Protein AF-A0A7Y6C4E8-F1 (afdb_monomer_lite)

Sequence (102 aa):
MEHGVVHDSGGGDGDVVDHLHPAPAPAGDWEITRDRPELVGPLYSWAAETAGHAMRVIVGGVFDDFPGARLILGHKGDFLPFHMPRLDRRRRARPCRRAGTR

Foldseek 3Di:
DDDDDDDPPDDDDDQDEDEDEQDQDVPPVPVVCVVPCVCRDPVHDSLVVSLVVVVCCVLVCVCLVVVSYHYHYPDVNSCNVVCVVVVVVCCVVPPRPNPPDD

Secondary structure (DSSP, 8-state):
----------SSS---EEEE----------GGGTT-GGGSSTTTHHHHHHHHHHHHHHHHTHHHH-TT-EEEESTTTTTHHHHHHHHHHHHHHSPPP-----

Structure (mmCIF, N/CA/C/O backbone):
data_AF-A0A7Y6C4E8-F1
#
_entry.id   AF-A0A7Y6C4E8-F1
#
loop_
_atom_site.group_PDB
_atom_site.id
_atom_site.type_symbol
_atom_site.label_atom_id
_atom_site.label_alt_id
_atom_site.label_comp_id
_atom_site.label_asym_id
_atom_site.label_entity_id
_atom_site.label_seq_id
_atom_site.pdbx_PDB_ins_code
_atom_site.Cartn_x
_atom_site.Cartn_y
_atom_site.Cartn_z
_atom_site.occupancy
_atom_site.B_iso_or_equiv
_atom_site.auth_seq_id
_atom_site.auth_comp_id
_atom_site.auth_asym_id
_atom_site.auth_atom_id
_atom_site.pdbx_PDB_model_num
ATOM 1 N N . MET A 1 1 ? 21.871 -15.330 -0.974 1.00 30.44 1 MET A N 1
ATOM 2 C CA . MET A 1 1 ? 22.608 -15.453 0.295 1.00 30.44 1 MET A CA 1
ATOM 3 C C . MET A 1 1 ? 21.566 -15.437 1.395 1.00 30.44 1 MET A C 1
ATOM 5 O O . MET A 1 1 ? 20.963 -14.398 1.600 1.00 30.44 1 MET A O 1
ATOM 9 N N . GLU A 1 2 ? 21.303 -16.635 1.922 1.00 31.05 2 GLU A N 1
ATOM 10 C CA . GLU A 1 2 ? 20.662 -17.003 3.198 1.00 31.05 2 GLU A CA 1
ATOM 11 C C . GLU A 1 2 ? 19.403 -16.242 3.658 1.00 31.05 2 GLU A C 1
ATOM 13 O O . GLU A 1 2 ? 19.427 -15.069 4.021 1.00 31.05 2 GLU A O 1
ATOM 18 N N . HIS A 1 3 ? 18.298 -16.991 3.701 1.00 30.48 3 HIS A N 1
ATOM 19 C CA . HIS A 1 3 ? 17.016 -16.611 4.280 1.00 30.48 3 HIS A CA 1
ATOM 20 C C . HIS A 1 3 ? 17.064 -16.759 5.806 1.00 30.48 3 HIS A C 1
ATOM 22 O O . HIS A 1 3 ? 17.178 -17.870 6.315 1.00 30.48 3 HIS A O 1
ATOM 28 N N . GLY A 1 4 ? 16.922 -15.649 6.529 1.00 23.47 4 GLY A N 1
ATOM 29 C CA . GLY A 1 4 ? 16.705 -15.639 7.974 1.00 23.47 4 GLY A CA 1
ATOM 30 C C . GLY A 1 4 ? 15.375 -14.973 8.297 1.00 23.47 4 GLY A C 1
ATOM 31 O O . GLY A 1 4 ? 15.281 -13.749 8.291 1.00 23.47 4 GLY A O 1
ATOM 32 N N . VAL A 1 5 ? 14.342 -15.773 8.565 1.00 33.28 5 VAL A N 1
ATOM 33 C CA . VAL A 1 5 ? 13.122 -15.296 9.226 1.00 33.28 5 VAL A CA 1
ATOM 34 C C . VAL A 1 5 ? 13.482 -15.064 10.690 1.00 33.28 5 VAL A C 1
ATOM 36 O O . VAL A 1 5 ? 13.741 -16.015 11.425 1.00 33.28 5 VAL A O 1
ATOM 39 N N . VAL A 1 6 ? 13.542 -13.804 11.111 1.00 36.59 6 VAL A N 1
ATOM 40 C CA . VAL A 1 6 ? 13.706 -13.460 12.526 1.00 36.59 6 VAL A CA 1
ATOM 41 C C . VAL A 1 6 ? 12.314 -13.382 13.143 1.00 36.59 6 VAL A C 1
ATOM 43 O O . VAL A 1 6 ? 11.587 -12.415 12.937 1.00 36.59 6 VAL A O 1
ATOM 46 N N . HIS A 1 7 ? 11.935 -14.432 13.871 1.00 36.16 7 HIS A N 1
ATOM 47 C CA . HIS A 1 7 ? 10.799 -14.411 14.787 1.00 36.16 7 HIS A CA 1
ATOM 48 C C . HIS A 1 7 ? 11.275 -13.846 16.130 1.00 36.16 7 HIS A C 1
ATOM 50 O O . HIS A 1 7 ? 11.938 -14.553 16.888 1.00 36.16 7 HIS A O 1
ATOM 56 N N . ASP A 1 8 ? 10.942 -12.595 16.441 1.00 37.59 8 ASP A N 1
ATOM 57 C CA . ASP A 1 8 ? 11.109 -12.075 17.801 1.00 37.59 8 ASP A CA 1
ATOM 58 C C . ASP A 1 8 ? 9.884 -12.469 18.636 1.00 37.59 8 ASP A C 1
ATOM 60 O O . ASP A 1 8 ? 8.808 -11.884 18.533 1.00 37.59 8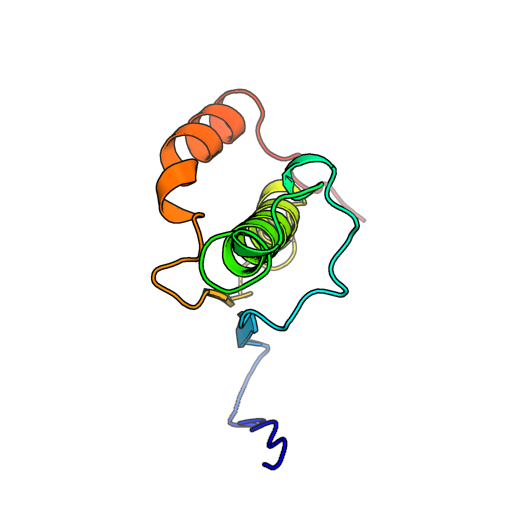 ASP A O 1
ATOM 64 N N . SER A 1 9 ? 10.027 -13.551 19.404 1.00 39.25 9 SER A N 1
ATOM 65 C CA . SER A 1 9 ? 9.002 -14.044 20.330 1.00 39.25 9 SER A CA 1
ATOM 66 C C . SER A 1 9 ? 9.241 -13.433 21.709 1.00 39.25 9 SER A C 1
ATOM 68 O O . SER A 1 9 ? 9.792 -14.082 22.597 1.00 39.25 9 SER A O 1
ATOM 70 N N . GLY A 1 10 ? 8.851 -12.169 21.876 1.00 31.66 10 GLY A N 1
ATOM 71 C CA . GLY A 1 10 ? 9.036 -11.405 23.109 1.00 31.66 10 GLY A CA 1
ATOM 72 C C . GLY A 1 10 ? 7.734 -10.857 23.698 1.00 31.66 10 GLY A C 1
ATOM 73 O O . GLY A 1 10 ? 7.479 -9.668 23.593 1.00 31.66 10 GLY A O 1
ATOM 74 N N . GLY A 1 11 ? 6.958 -11.717 24.373 1.00 33.06 11 GLY A N 1
ATOM 75 C CA . GLY A 1 11 ? 6.106 -11.351 25.520 1.00 33.06 11 GLY A CA 1
ATOM 76 C C . GLY A 1 11 ? 4.741 -10.680 25.276 1.00 33.06 11 GLY A C 1
ATOM 77 O O . GLY A 1 11 ? 4.662 -9.470 25.129 1.00 33.06 11 GLY A O 1
ATOM 78 N N . GLY A 1 12 ? 3.665 -11.459 25.461 1.00 36.81 12 GLY A N 1
ATOM 79 C CA . GLY A 1 12 ? 2.364 -10.977 25.957 1.00 36.81 12 GLY A CA 1
ATOM 80 C C . GLY A 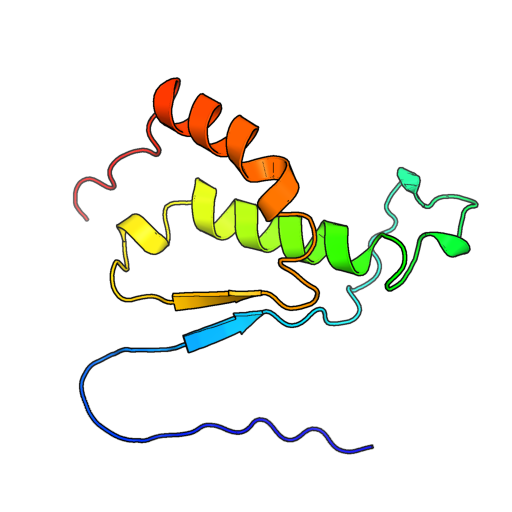1 12 ? 1.337 -10.536 24.907 1.00 36.81 12 GLY A C 1
ATOM 81 O O . GLY A 1 12 ? 1.459 -9.475 24.320 1.00 36.81 12 GLY A O 1
ATOM 82 N N . ASP A 1 13 ? 0.287 -11.347 24.751 1.00 40.88 13 ASP A N 1
ATOM 83 C CA . ASP A 1 13 ? -1.022 -11.008 24.166 1.00 40.88 13 ASP A CA 1
ATOM 84 C C . ASP A 1 13 ? -1.030 -10.384 22.746 1.00 40.88 13 ASP A C 1
ATOM 86 O O . ASP A 1 13 ? -1.289 -9.204 22.538 1.00 40.88 13 ASP A O 1
ATOM 90 N N . GLY A 1 14 ? -0.805 -11.230 21.732 1.00 41.41 14 GLY A N 1
ATOM 91 C CA . GLY A 1 14 ? -1.511 -11.133 20.442 1.00 41.41 14 GLY A CA 1
ATOM 92 C C . GLY A 1 14 ? -1.077 -10.084 19.409 1.00 41.41 14 GLY A C 1
ATOM 93 O O . GLY A 1 14 ? -1.721 -9.985 18.367 1.00 41.41 14 GLY A O 1
ATOM 94 N N . ASP A 1 15 ? 0.005 -9.346 19.626 1.00 41.47 15 ASP A N 1
ATOM 95 C CA . ASP A 1 15 ? 0.453 -8.289 18.709 1.00 41.47 15 ASP A CA 1
ATOM 96 C C . ASP A 1 15 ? 1.366 -8.829 17.582 1.00 41.47 15 ASP A C 1
ATOM 98 O O . ASP A 1 15 ? 2.572 -8.575 17.539 1.00 41.47 15 ASP A O 1
ATOM 102 N N . VAL A 1 16 ? 0.796 -9.586 16.638 1.00 45.56 16 VAL A N 1
ATOM 103 C CA . VAL A 1 16 ? 1.527 -10.027 15.435 1.00 45.56 16 VAL A CA 1
ATOM 104 C C . VAL A 1 16 ? 1.747 -8.823 14.512 1.00 45.56 16 VAL A C 1
ATOM 106 O O . VAL A 1 16 ? 0.801 -8.190 14.039 1.00 45.56 16 VAL A O 1
ATOM 109 N N . VAL A 1 17 ? 3.015 -8.480 14.281 1.00 43.75 17 VAL A N 1
ATOM 110 C CA . VAL A 1 17 ? 3.422 -7.466 13.303 1.00 43.75 17 VAL A CA 1
ATOM 111 C C . VAL A 1 17 ? 3.753 -8.180 12.002 1.00 43.75 17 VAL A C 1
ATOM 113 O O . VAL A 1 17 ? 4.814 -8.791 11.880 1.00 43.75 17 VAL A O 1
ATOM 116 N N . ASP A 1 18 ? 2.865 -8.072 11.020 1.00 58.81 18 ASP A N 1
ATOM 117 C CA . ASP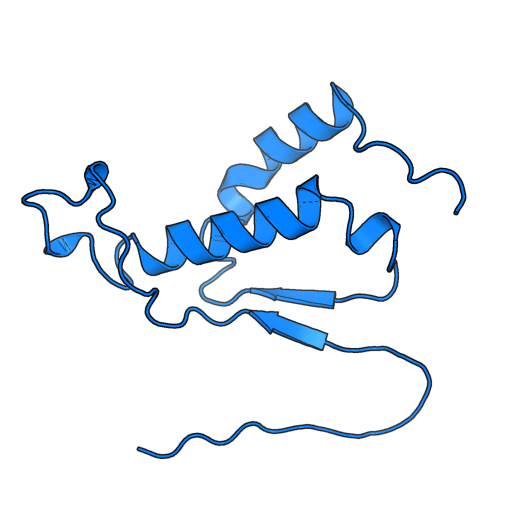 A 1 18 ? 3.132 -8.602 9.688 1.00 58.81 18 ASP A CA 1
ATOM 118 C C . ASP A 1 18 ? 3.892 -7.548 8.872 1.00 58.81 18 ASP A C 1
ATOM 120 O O . ASP A 1 18 ? 3.385 -6.466 8.546 1.00 58.81 18 ASP A O 1
ATOM 124 N N . HIS A 1 19 ? 5.151 -7.853 8.553 1.00 44.06 19 HIS A N 1
ATOM 125 C CA . HIS A 1 19 ? 5.958 -7.050 7.641 1.00 44.06 19 HIS A CA 1
ATOM 126 C C . HIS A 1 19 ? 5.751 -7.541 6.210 1.00 44.06 19 HIS A C 1
ATOM 128 O O . HIS A 1 19 ? 6.257 -8.594 5.818 1.00 44.06 19 HIS A O 1
ATOM 134 N N . LEU A 1 20 ? 5.020 -6.764 5.412 1.00 56.34 20 LEU A N 1
ATOM 135 C CA . LEU A 1 20 ? 4.868 -7.040 3.992 1.00 56.34 20 LEU A CA 1
ATOM 136 C C . LEU A 1 20 ? 6.016 -6.357 3.247 1.00 56.34 20 LEU A C 1
ATOM 138 O O . LEU A 1 20 ? 5.954 -5.178 2.894 1.00 56.34 20 LEU A O 1
ATOM 142 N N . HIS A 1 21 ? 7.089 -7.116 3.043 1.00 51.97 21 HIS A N 1
ATOM 143 C CA . HIS A 1 21 ? 8.173 -6.727 2.154 1.00 51.97 21 HIS A CA 1
ATOM 144 C C . HIS A 1 21 ? 7.829 -7.161 0.724 1.00 51.97 21 HIS A C 1
ATOM 146 O O . HIS A 1 21 ? 7.326 -8.272 0.540 1.00 51.97 21 HIS A O 1
ATOM 152 N N . PRO A 1 22 ? 8.144 -6.356 -0.301 1.00 49.38 22 PRO A N 1
ATOM 153 C CA . PRO A 1 22 ? 8.093 -6.815 -1.679 1.00 49.38 22 PRO A CA 1
ATOM 154 C C . PRO A 1 22 ? 8.958 -8.059 -1.850 1.00 49.38 22 PRO A C 1
ATOM 156 O O . PRO A 1 22 ? 10.185 -8.018 -1.742 1.00 49.38 22 PRO A O 1
ATOM 159 N N . ALA A 1 23 ? 8.311 -9.187 -2.082 1.00 49.44 23 ALA A N 1
ATOM 160 C CA . ALA A 1 23 ? 8.952 -10.333 -2.689 1.00 49.44 23 ALA A CA 1
ATOM 161 C C . ALA A 1 23 ? 8.821 -10.171 -4.208 1.00 49.44 23 ALA A C 1
ATOM 163 O O . ALA A 1 23 ? 7.866 -9.529 -4.662 1.00 49.44 23 ALA A O 1
ATOM 164 N N . PRO A 1 24 ? 9.740 -10.732 -5.013 1.00 44.00 24 PRO A N 1
ATOM 165 C CA . PRO A 1 24 ? 9.448 -10.926 -6.419 1.00 44.00 24 PRO A CA 1
ATOM 166 C C . PRO A 1 24 ? 8.129 -11.687 -6.487 1.00 44.00 24 PRO A C 1
ATOM 168 O O . PRO A 1 24 ? 8.026 -12.832 -6.044 1.00 44.00 24 PRO A O 1
ATOM 171 N N . ALA A 1 25 ? 7.114 -11.003 -6.991 1.00 45.75 25 ALA A N 1
ATOM 172 C CA . ALA A 1 25 ? 5.887 -11.633 -7.405 1.00 45.75 25 ALA A CA 1
ATOM 173 C C . ALA A 1 25 ? 6.232 -12.871 -8.246 1.00 45.75 25 ALA A C 1
ATOM 175 O O . ALA A 1 25 ? 7.208 -12.810 -9.012 1.00 45.75 25 ALA A O 1
ATOM 176 N N . PRO A 1 26 ? 5.442 -13.960 -8.220 1.00 51.66 26 PRO A N 1
ATOM 177 C CA . PRO A 1 26 ? 5.288 -14.698 -9.460 1.00 51.66 26 PRO A CA 1
ATOM 178 C C . PRO A 1 26 ? 4.819 -13.635 -10.440 1.00 51.66 26 PRO A C 1
ATOM 180 O O . PRO A 1 26 ? 3.704 -13.146 -10.284 1.00 51.66 26 PRO A O 1
ATOM 183 N N . ALA A 1 27 ? 5.722 -13.161 -11.305 1.00 51.16 27 ALA A N 1
ATOM 184 C CA . ALA A 1 27 ? 5.427 -12.099 -12.241 1.00 51.16 27 ALA A CA 1
ATOM 185 C C . ALA A 1 27 ? 4.212 -12.587 -13.014 1.00 51.16 27 ALA A C 1
ATOM 187 O O . ALA A 1 27 ? 4.327 -13.459 -13.870 1.00 51.16 27 ALA A O 1
ATOM 188 N N . GLY A 1 28 ? 3.024 -12.130 -12.618 1.00 55.38 28 GLY A N 1
ATOM 189 C CA . GLY A 1 28 ? 1.851 -12.377 -13.416 1.00 55.38 28 GLY A CA 1
ATOM 190 C C . GLY A 1 28 ? 2.178 -11.779 -14.771 1.00 55.38 28 GLY A C 1
ATOM 191 O O . GLY A 1 28 ? 2.856 -10.747 -14.838 1.00 55.38 28 GLY A O 1
ATOM 192 N N . ASP A 1 29 ? 1.699 -12.400 -15.835 1.00 66.00 29 ASP A N 1
ATOM 193 C CA . ASP A 1 29 ? 1.665 -11.760 -17.141 1.00 66.00 29 ASP A CA 1
ATOM 194 C C . ASP A 1 29 ? 0.682 -10.585 -17.052 1.00 66.00 29 ASP A C 1
ATOM 196 O O . ASP A 1 29 ? -0.483 -10.658 -17.444 1.00 66.00 29 ASP A O 1
ATOM 200 N N . TRP A 1 30 ? 1.114 -9.503 -16.406 1.00 79.56 30 TRP A N 1
ATOM 201 C CA . TRP A 1 30 ? 0.366 -8.271 -16.343 1.00 79.56 30 TRP A CA 1
ATOM 202 C C . TRP A 1 30 ? 0.384 -7.733 -17.765 1.00 79.56 30 TRP A C 1
ATOM 204 O O . TRP A 1 30 ? 1.437 -7.388 -18.293 1.00 79.56 30 TRP A O 1
ATOM 214 N N . GLU A 1 31 ? -0.784 -7.625 -18.391 1.00 85.31 31 GLU A N 1
ATOM 215 C CA . GLU A 1 31 ? -0.867 -7.145 -19.776 1.00 85.31 31 GLU A CA 1
ATOM 216 C C . GLU A 1 31 ? -0.206 -5.761 -19.941 1.00 85.31 31 GLU A C 1
ATOM 218 O O . GLU A 1 31 ? 0.367 -5.459 -20.980 1.00 85.31 31 GLU A O 1
ATOM 223 N N . ILE A 1 32 ? -0.201 -4.930 -18.888 1.00 85.25 32 ILE A N 1
ATOM 224 C CA . ILE A 1 32 ? 0.467 -3.617 -18.888 1.00 85.25 32 ILE A CA 1
ATOM 225 C C . ILE A 1 32 ? 2.000 -3.698 -18.990 1.00 85.25 32 ILE A C 1
ATOM 227 O O . ILE A 1 32 ? 2.631 -2.732 -19.412 1.00 85.25 32 ILE A O 1
ATOM 231 N N . THR A 1 33 ? 2.609 -4.826 -18.615 1.00 87.81 33 THR A N 1
ATOM 232 C CA . THR A 1 33 ? 4.053 -5.064 -18.760 1.00 87.81 33 THR A CA 1
ATOM 233 C C . THR A 1 33 ? 4.396 -5.826 -20.039 1.00 87.81 33 THR A C 1
ATOM 235 O O . THR A 1 33 ? 5.568 -6.117 -20.281 1.00 87.81 33 THR A O 1
ATOM 238 N N . ARG A 1 34 ? 3.400 -6.160 -20.872 1.00 87.69 34 ARG A N 1
ATOM 239 C CA . ARG A 1 34 ? 3.621 -6.836 -22.152 1.00 87.69 34 ARG A CA 1
ATOM 240 C C . ARG A 1 34 ? 4.522 -5.987 -23.044 1.00 87.69 34 ARG A C 1
ATOM 242 O O . ARG A 1 34 ? 4.328 -4.780 -23.165 1.00 87.69 34 ARG A O 1
ATOM 249 N N . ASP A 1 35 ? 5.534 -6.627 -23.624 1.00 90.56 35 ASP A N 1
ATOM 250 C CA . ASP A 1 35 ? 6.573 -5.990 -24.445 1.00 90.56 35 ASP A CA 1
ATOM 251 C C . ASP A 1 35 ? 7.359 -4.871 -23.720 1.00 90.56 35 ASP A C 1
ATOM 253 O O . ASP A 1 35 ? 8.022 -4.053 -24.358 1.00 90.56 35 ASP A O 1
ATOM 257 N N . ARG A 1 36 ? 7.289 -4.836 -22.377 1.00 91.06 36 ARG A N 1
ATOM 258 C CA . ARG A 1 36 ? 7.888 -3.819 -21.495 1.00 91.06 36 ARG A CA 1
ATOM 259 C C . ARG A 1 36 ? 8.567 -4.449 -20.270 1.00 91.06 36 ARG A C 1
ATOM 261 O O . ARG A 1 36 ? 8.146 -4.200 -19.134 1.00 91.06 36 ARG A O 1
ATOM 268 N N . PRO A 1 37 ? 9.614 -5.273 -20.465 1.00 87.19 37 PRO A N 1
ATOM 269 C CA . PRO A 1 37 ? 10.292 -5.971 -19.371 1.00 87.19 37 PRO A CA 1
ATOM 270 C C . PRO A 1 37 ? 10.897 -5.022 -18.326 1.00 87.19 37 PRO A C 1
ATOM 272 O O . PRO A 1 37 ? 11.038 -5.406 -17.170 1.00 87.19 37 PRO A O 1
ATOM 275 N N . GLU A 1 38 ? 11.197 -3.771 -18.686 1.00 88.31 38 GLU A N 1
ATOM 276 C CA . GLU A 1 38 ? 11.683 -2.736 -17.769 1.00 88.31 38 GLU A CA 1
ATOM 277 C C . GLU A 1 38 ? 10.705 -2.409 -16.626 1.00 88.31 38 GLU A C 1
ATOM 279 O O . GLU A 1 38 ? 11.126 -1.924 -15.576 1.00 88.31 38 GLU A O 1
ATOM 284 N N . LEU A 1 39 ? 9.408 -2.688 -16.800 1.00 88.12 39 LEU A N 1
ATOM 285 C CA . LEU A 1 39 ? 8.381 -2.476 -15.776 1.00 88.12 39 LEU A CA 1
ATOM 286 C C . LEU A 1 39 ? 8.294 -3.634 -14.770 1.00 88.12 39 LEU A C 1
ATOM 288 O O . LEU A 1 39 ? 7.665 -3.488 -13.717 1.00 88.12 39 LEU A O 1
ATOM 292 N N . VAL A 1 40 ? 8.926 -4.772 -15.071 1.00 87.69 40 VAL A N 1
ATOM 293 C CA . VAL A 1 40 ? 9.004 -5.922 -14.171 1.00 87.69 40 VAL A CA 1
ATOM 294 C C . VAL A 1 40 ? 10.155 -5.693 -13.196 1.00 87.69 40 VAL A C 1
ATOM 296 O O . VAL A 1 40 ? 11.324 -5.778 -13.564 1.00 87.69 40 VAL A O 1
ATOM 299 N N . GLY A 1 41 ? 9.837 -5.390 -11.939 1.00 84.12 41 GLY A N 1
ATOM 300 C CA . GLY A 1 41 ? 10.847 -5.115 -10.925 1.00 84.12 41 GLY A CA 1
ATOM 301 C C . GLY A 1 41 ? 10.483 -3.981 -9.966 1.00 84.12 41 GLY A C 1
ATOM 302 O O . GLY A 1 41 ? 9.324 -3.557 -9.896 1.00 84.12 41 GLY A O 1
ATOM 303 N N . PRO A 1 42 ? 11.487 -3.437 -9.252 1.00 84.88 42 PRO A N 1
ATOM 304 C CA . PRO A 1 42 ? 11.296 -2.367 -8.274 1.00 84.88 42 PRO A CA 1
ATOM 305 C C . PRO A 1 42 ? 10.859 -1.041 -8.908 1.00 84.88 42 PRO A C 1
ATOM 307 O O . PRO A 1 42 ? 10.367 -0.168 -8.200 1.00 84.88 42 PRO A O 1
ATOM 310 N N . LEU A 1 43 ? 11.022 -0.880 -10.230 1.00 86.38 43 LEU A N 1
ATOM 311 C CA . LEU A 1 43 ? 10.547 0.306 -10.941 1.00 86.38 43 LEU A CA 1
ATOM 312 C C . LEU A 1 43 ? 9.020 0.436 -10.863 1.00 86.38 43 LEU A C 1
ATOM 314 O O . LEU A 1 43 ? 8.510 1.551 -10.755 1.00 86.38 43 LEU A O 1
ATOM 318 N N . TYR A 1 44 ? 8.293 -0.684 -10.940 1.00 86.62 44 TYR A N 1
ATOM 319 C CA . TYR A 1 44 ? 6.836 -0.653 -11.015 1.00 86.62 44 TYR A CA 1
ATOM 320 C C . TYR A 1 44 ? 6.156 -1.887 -10.414 1.00 86.62 44 TYR A C 1
ATOM 322 O O . TYR 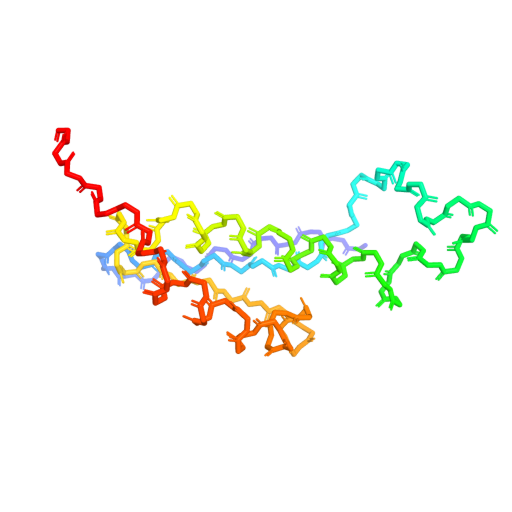A 1 44 ? 5.445 -1.746 -9.417 1.00 86.62 44 TYR A O 1
ATOM 330 N N . SER A 1 45 ? 6.332 -3.078 -11.004 1.00 86.00 45 SER A N 1
ATOM 331 C CA . SER A 1 45 ? 5.461 -4.225 -10.702 1.00 86.00 45 SER A CA 1
ATOM 332 C C . SER A 1 45 ? 5.482 -4.643 -9.229 1.00 86.00 45 SER A C 1
ATOM 334 O O . SER A 1 45 ? 4.431 -4.947 -8.668 1.00 86.00 45 SER A O 1
ATOM 336 N N . TRP A 1 46 ? 6.641 -4.578 -8.565 1.00 86.06 46 TRP A N 1
ATOM 337 C CA . TRP A 1 46 ? 6.774 -4.965 -7.155 1.00 86.06 46 TRP A CA 1
ATOM 338 C C . TRP A 1 46 ? 5.984 -4.048 -6.215 1.00 86.06 46 TRP A C 1
ATOM 340 O O . TRP A 1 46 ? 5.259 -4.523 -5.336 1.00 86.06 46 TRP A O 1
ATOM 350 N N . ALA A 1 47 ? 6.084 -2.734 -6.424 1.00 87.25 47 ALA A N 1
ATOM 351 C CA . ALA A 1 47 ? 5.341 -1.756 -5.639 1.00 87.25 47 ALA A CA 1
ATOM 352 C C . ALA A 1 47 ? 3.836 -1.842 -5.940 1.00 87.25 47 ALA A C 1
ATOM 354 O O . ALA A 1 47 ? 3.025 -1.809 -5.018 1.00 87.25 47 ALA A O 1
ATOM 355 N N . ALA A 1 48 ? 3.447 -2.027 -7.209 1.00 87.12 48 ALA A N 1
ATOM 356 C CA . ALA A 1 48 ? 2.045 -2.165 -7.614 1.00 87.12 48 ALA A CA 1
ATOM 357 C C . ALA A 1 48 ? 1.364 -3.376 -6.962 1.00 87.12 48 ALA A C 1
ATOM 359 O O . ALA A 1 48 ? 0.235 -3.271 -6.474 1.00 87.12 48 ALA A O 1
ATOM 360 N N . GLU A 1 49 ? 2.056 -4.510 -6.911 1.00 85.31 49 GLU A N 1
ATOM 361 C CA . GLU A 1 49 ? 1.543 -5.723 -6.286 1.00 85.31 49 GLU A CA 1
ATOM 362 C C . GLU A 1 49 ? 1.446 -5.598 -4.764 1.00 85.31 49 GLU A C 1
ATOM 364 O O . GLU A 1 49 ? 0.414 -5.930 -4.176 1.00 85.31 49 GLU A O 1
ATOM 369 N N . THR A 1 50 ? 2.479 -5.042 -4.129 1.00 87.31 50 THR A N 1
ATOM 370 C CA . THR A 1 50 ? 2.500 -4.812 -2.678 1.00 87.31 50 THR A CA 1
ATOM 371 C C . THR A 1 50 ? 1.373 -3.864 -2.256 1.00 87.31 50 THR A C 1
ATOM 373 O O . THR A 1 50 ? 0.614 -4.176 -1.332 1.00 87.31 50 THR A O 1
ATOM 376 N N . ALA A 1 51 ? 1.170 -2.760 -2.990 1.00 87.81 51 ALA A N 1
ATOM 377 C CA . ALA A 1 51 ? 0.038 -1.854 -2.785 1.00 87.81 51 ALA A CA 1
ATOM 378 C C . ALA A 1 51 ? -1.303 -2.576 -2.947 1.00 87.81 51 ALA A C 1
ATOM 380 O O . ALA A 1 51 ? -2.223 -2.378 -2.153 1.00 87.81 51 ALA A O 1
ATOM 381 N N . GLY A 1 52 ? -1.421 -3.405 -3.989 1.00 88.62 52 GLY A N 1
ATOM 382 C CA . GLY A 1 52 ? -2.625 -4.172 -4.291 1.00 88.62 52 GLY A CA 1
ATOM 383 C C . GLY A 1 52 ? -3.003 -5.119 -3.154 1.00 88.62 52 GLY A C 1
ATOM 384 O O . GLY A 1 52 ? -4.159 -5.132 -2.723 1.00 88.62 52 GLY A O 1
ATOM 385 N N . HIS A 1 53 ? -2.034 -5.856 -2.610 1.00 89.12 53 HIS A N 1
ATOM 386 C CA . HIS A 1 53 ? -2.238 -6.723 -1.449 1.00 89.12 53 HIS A CA 1
ATOM 387 C C . HIS A 1 53 ? -2.643 -5.933 -0.203 1.00 89.12 53 HIS A C 1
ATOM 389 O O . HIS A 1 53 ? -3.652 -6.266 0.423 1.00 89.12 53 HIS A O 1
ATOM 395 N N . ALA A 1 54 ? -1.946 -4.836 0.104 1.00 90.06 54 ALA A N 1
ATOM 396 C CA . ALA A 1 54 ? -2.309 -3.970 1.222 1.00 90.06 54 ALA A CA 1
ATOM 397 C C . ALA A 1 54 ? -3.742 -3.424 1.079 1.00 90.06 54 ALA A C 1
ATOM 399 O O . ALA A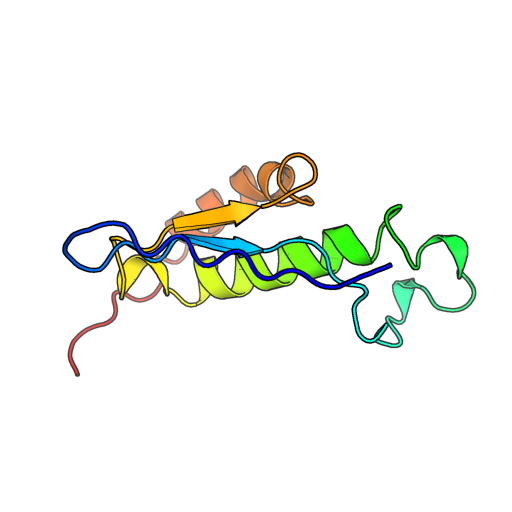 1 54 ? -4.527 -3.451 2.027 1.00 90.06 54 ALA A O 1
ATOM 400 N N . MET A 1 55 ? -4.143 -3.005 -0.126 1.00 90.25 55 MET A N 1
ATOM 401 C CA . MET A 1 55 ? -5.512 -2.559 -0.390 1.00 90.25 55 MET A CA 1
ATOM 402 C C . MET A 1 55 ? -6.543 -3.677 -0.210 1.00 90.25 55 MET A C 1
ATOM 404 O O . MET A 1 55 ? -7.640 -3.394 0.268 1.00 90.25 55 MET A O 1
ATOM 408 N N . ARG A 1 56 ? -6.224 -4.934 -0.546 1.00 88.88 56 ARG A N 1
ATOM 409 C CA . ARG A 1 56 ? -7.120 -6.077 -0.292 1.00 88.88 56 ARG A CA 1
ATOM 410 C C . ARG A 1 56 ? -7.323 -6.317 1.201 1.00 88.88 56 ARG A C 1
ATOM 412 O O . ARG A 1 56 ? -8.462 -6.531 1.600 1.00 88.88 56 ARG A O 1
ATOM 419 N N . VAL A 1 57 ? -6.271 -6.211 2.014 1.00 90.62 57 VAL A N 1
ATOM 420 C CA . VAL A 1 57 ? -6.362 -6.291 3.486 1.00 90.62 57 VAL A CA 1
ATOM 421 C C . VAL A 1 57 ? -7.255 -5.166 4.027 1.00 90.62 57 VAL A C 1
ATOM 423 O O . VAL A 1 57 ? -8.214 -5.408 4.758 1.00 90.62 57 VAL A O 1
ATOM 426 N N . ILE A 1 58 ? -6.996 -3.930 3.592 1.00 88.81 58 ILE A N 1
ATOM 427 C CA . ILE A 1 58 ? -7.710 -2.729 4.044 1.00 88.81 58 ILE A CA 1
ATOM 428 C C . ILE A 1 58 ? -9.184 -2.729 3.620 1.00 88.81 58 ILE A C 1
ATOM 430 O O . ILE A 1 58 ? -10.053 -2.369 4.410 1.00 88.81 58 ILE A O 1
ATOM 434 N N . VAL A 1 59 ? -9.486 -3.043 2.359 1.00 87.75 59 VAL A N 1
ATOM 435 C CA . VAL A 1 59 ? -10.862 -3.026 1.826 1.00 87.75 59 VAL A CA 1
ATOM 436 C C . VAL A 1 59 ? -11.622 -4.295 2.216 1.00 87.75 59 VAL A C 1
ATOM 438 O O . VAL A 1 59 ? -12.846 -4.252 2.320 1.00 87.75 59 VAL A O 1
ATOM 441 N N . GLY A 1 60 ? -10.910 -5.397 2.457 1.00 88.19 60 GLY A N 1
ATOM 442 C CA . GLY A 1 60 ? -11.465 -6.653 2.954 1.00 88.19 60 GLY A CA 1
ATOM 443 C C . GLY A 1 60 ? -11.912 -6.607 4.415 1.00 88.19 60 GLY A C 1
ATOM 444 O O . GLY A 1 60 ? -12.645 -7.497 4.823 1.00 88.19 60 GLY A O 1
ATOM 445 N N . GLY A 1 61 ? -11.527 -5.573 5.171 1.00 88.00 61 GLY A N 1
ATOM 446 C CA . GLY A 1 61 ? -11.956 -5.384 6.560 1.00 88.00 61 GLY A CA 1
ATOM 447 C C . GLY A 1 61 ? -11.115 -6.135 7.593 1.00 88.00 61 GLY A C 1
ATOM 448 O O . GLY A 1 61 ? -11.539 -6.272 8.731 1.00 88.00 61 GLY A O 1
ATOM 449 N N . VAL A 1 62 ? -9.904 -6.582 7.243 1.00 89.62 62 VAL A N 1
ATOM 450 C CA . VAL A 1 62 ? -9.048 -7.353 8.168 1.00 89.62 62 VAL A CA 1
ATOM 451 C C . VAL A 1 62 ? -8.769 -6.581 9.462 1.00 89.62 62 VAL A C 1
ATOM 453 O O . VAL A 1 62 ? -8.817 -7.155 10.538 1.00 89.62 62 VAL A O 1
ATOM 456 N N . PHE A 1 63 ? -8.543 -5.267 9.386 1.00 88.75 63 PHE A N 1
ATOM 457 C CA . PHE A 1 63 ? -8.343 -4.436 10.583 1.00 88.75 63 PHE A CA 1
ATOM 458 C C . PHE A 1 63 ? -9.633 -4.154 11.365 1.00 88.75 63 PHE A C 1
ATOM 460 O O . PHE A 1 63 ? -9.561 -3.732 12.514 1.00 88.75 63 PHE A O 1
ATOM 467 N N . ASP A 1 64 ? -10.802 -4.357 10.750 1.00 86.81 64 ASP A N 1
ATOM 468 C CA . ASP A 1 64 ? -12.083 -4.276 11.457 1.00 86.81 64 ASP A CA 1
ATOM 469 C C . ASP A 1 64 ? -12.303 -5.550 12.296 1.00 86.81 64 ASP A C 1
ATOM 471 O O . ASP A 1 64 ? -12.783 -5.460 13.424 1.00 86.81 64 ASP A O 1
ATOM 475 N N . ASP A 1 65 ? -11.896 -6.713 11.771 1.00 89.38 65 ASP A N 1
ATOM 476 C CA . ASP A 1 65 ? -11.943 -8.006 12.470 1.00 89.38 65 ASP A CA 1
ATOM 477 C C . AS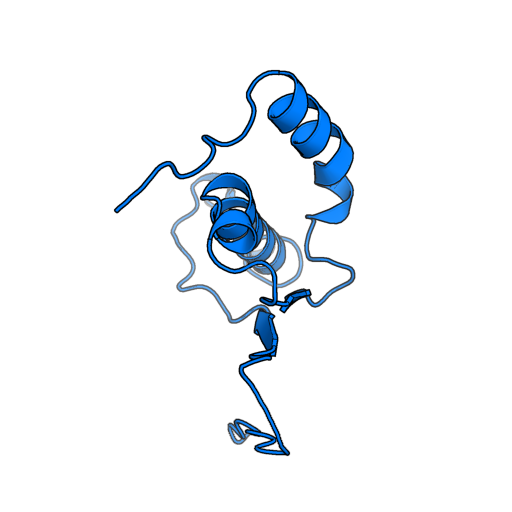P A 1 65 ? -10.817 -8.146 13.518 1.00 89.38 65 ASP A C 1
ATOM 479 O O . ASP A 1 65 ? -11.023 -8.724 14.585 1.00 89.38 65 ASP A O 1
ATOM 483 N N . PHE A 1 66 ? -9.634 -7.585 13.238 1.00 90.25 66 PHE A N 1
ATOM 484 C CA . PHE A 1 66 ? -8.432 -7.661 14.075 1.00 90.25 66 PHE A CA 1
ATOM 485 C C . PHE A 1 66 ? -7.866 -6.256 14.362 1.00 90.25 66 PHE A C 1
ATOM 487 O O . PHE A 1 66 ? -6.878 -5.845 13.749 1.00 90.25 66 PHE A O 1
ATOM 494 N N . PRO A 1 67 ? -8.449 -5.493 15.305 1.00 88.81 67 PRO A N 1
ATOM 495 C CA . PRO A 1 67 ? -8.067 -4.097 15.548 1.00 88.81 67 PRO A CA 1
ATOM 496 C C . PRO A 1 67 ? -6.649 -3.906 16.117 1.00 88.81 67 PRO A C 1
ATOM 498 O O . PRO A 1 67 ? -6.117 -2.801 16.039 1.00 88.81 67 PRO A O 1
ATOM 501 N N . GLY A 1 68 ? -6.032 -4.955 16.675 1.00 87.94 68 GLY A N 1
ATOM 502 C CA . GLY A 1 68 ? -4.626 -4.949 17.112 1.00 87.94 68 GLY A CA 1
ATOM 503 C C . GLY A 1 68 ? -3.621 -5.266 15.997 1.00 87.94 68 GLY A C 1
ATOM 504 O O . GLY A 1 68 ? -2.420 -5.081 16.176 1.00 87.94 68 GLY A O 1
ATOM 505 N N . ALA A 1 69 ? -4.083 -5.722 14.827 1.00 89.25 69 ALA A N 1
ATOM 506 C CA . ALA A 1 69 ? -3.186 -6.101 13.743 1.00 89.25 69 ALA A CA 1
ATOM 507 C C . ALA A 1 69 ? -2.436 -4.881 13.188 1.00 89.25 69 ALA A C 1
ATOM 509 O O . ALA A 1 69 ? -3.021 -3.829 12.911 1.00 89.25 69 ALA A O 1
ATOM 510 N N . ARG A 1 70 ? -1.129 -5.042 12.964 1.00 87.62 70 ARG A N 1
ATOM 511 C CA . ARG A 1 70 ? -0.258 -4.004 12.401 1.00 87.62 70 ARG A CA 1
ATOM 512 C C . ARG A 1 70 ? 0.391 -4.510 11.122 1.00 87.62 70 ARG A C 1
ATOM 514 O O . ARG A 1 70 ? 1.098 -5.510 11.139 1.00 87.62 70 ARG A O 1
ATOM 521 N N . LEU A 1 71 ? 0.174 -3.778 10.030 1.00 85.62 71 LEU A N 1
ATOM 522 C CA . LEU A 1 71 ? 0.797 -4.033 8.732 1.00 85.62 71 LEU A CA 1
ATOM 523 C C . LEU A 1 71 ? 1.860 -2.972 8.455 1.00 85.62 71 LEU A C 1
ATOM 525 O O . LEU A 1 71 ? 1.553 -1.778 8.418 1.00 85.62 71 LEU A O 1
ATOM 529 N N . ILE A 1 72 ? 3.096 -3.408 8.221 1.00 86.94 72 ILE A N 1
ATOM 530 C CA . ILE A 1 72 ? 4.211 -2.525 7.861 1.00 86.94 72 ILE A CA 1
ATOM 531 C C . ILE A 1 72 ? 4.548 -2.724 6.383 1.00 86.94 72 ILE A C 1
ATOM 533 O O . ILE A 1 72 ? 4.790 -3.850 5.954 1.00 86.94 72 ILE A O 1
ATOM 537 N N . LEU A 1 73 ? 4.601 -1.623 5.627 1.00 83.88 73 LEU A N 1
ATOM 538 C CA . LEU A 1 73 ? 4.970 -1.602 4.208 1.00 83.88 73 LEU A CA 1
ATOM 539 C C . LEU A 1 73 ? 6.367 -1.005 4.009 1.00 83.88 73 LEU A C 1
ATOM 541 O O . LEU A 1 73 ? 6.704 0.016 4.616 1.00 83.88 73 LEU A O 1
ATOM 545 N N . GLY A 1 74 ? 7.159 -1.622 3.131 1.00 79.88 74 GLY A N 1
ATOM 546 C CA . GLY A 1 74 ? 8.467 -1.121 2.702 1.00 79.88 74 GLY A CA 1
ATOM 547 C C . GLY A 1 74 ? 8.386 0.082 1.749 1.00 79.88 74 GLY A C 1
ATOM 548 O O . GLY A 1 74 ? 7.320 0.643 1.508 1.00 79.88 74 GLY A O 1
ATOM 549 N N . HIS A 1 75 ? 9.539 0.527 1.235 1.00 85.56 75 HIS A N 1
ATOM 550 C CA . HIS A 1 75 ? 9.667 1.468 0.101 1.00 85.56 75 HIS A CA 1
ATOM 551 C C . HIS A 1 75 ? 8.763 2.715 0.153 1.00 85.56 75 HIS A C 1
ATOM 553 O O . HIS A 1 75 ? 8.164 3.120 -0.843 1.00 85.56 75 HIS A O 1
ATOM 559 N N . LYS A 1 76 ? 8.668 3.350 1.331 1.00 75.81 76 LYS A N 1
ATOM 560 C CA . LYS A 1 76 ? 7.798 4.520 1.577 1.00 75.81 76 LYS A CA 1
ATOM 561 C C . LYS A 1 76 ? 6.315 4.235 1.288 1.00 75.81 76 LYS A C 1
ATOM 563 O O . LYS A 1 76 ? 5.587 5.114 0.833 1.00 75.81 76 LYS A O 1
ATOM 568 N N . GLY A 1 77 ? 5.875 3.016 1.585 1.00 72.88 77 GLY A N 1
ATOM 569 C CA . GLY A 1 77 ? 4.489 2.581 1.504 1.00 72.88 77 GLY A CA 1
ATOM 570 C C . GLY A 1 77 ? 4.064 2.018 0.152 1.00 72.88 77 GLY A C 1
ATOM 571 O O . GLY A 1 77 ? 2.861 1.948 -0.059 1.00 72.88 77 GLY A O 1
ATOM 572 N N . ASP A 1 78 ? 4.998 1.663 -0.744 1.00 79.00 78 ASP A N 1
ATOM 573 C CA . ASP A 1 78 ? 4.740 0.944 -2.007 1.00 79.00 78 ASP A CA 1
ATOM 574 C C . ASP A 1 78 ? 3.435 1.407 -2.696 1.00 79.00 78 ASP A C 1
ATOM 576 O O . ASP A 1 78 ? 2.435 0.705 -2.712 1.00 79.00 78 ASP A O 1
ATOM 580 N N . PHE A 1 79 ? 3.404 2.662 -3.167 1.00 83.44 79 PHE A N 1
ATOM 581 C CA . PHE A 1 79 ? 2.249 3.386 -3.748 1.00 83.44 79 PHE A CA 1
ATOM 582 C C . PHE A 1 79 ? 1.033 3.655 -2.849 1.00 83.44 79 PHE A C 1
ATOM 584 O O . PHE A 1 79 ? 0.267 4.579 -3.144 1.00 83.44 79 PHE A O 1
ATOM 591 N N . LEU A 1 80 ? 0.836 2.940 -1.743 1.00 84.06 80 LEU A N 1
ATOM 592 C CA . LEU A 1 80 ? -0.347 3.086 -0.895 1.00 84.06 80 LEU A CA 1
ATOM 593 C C . LEU A 1 80 ? -0.593 4.535 -0.417 1.00 84.06 80 LEU A C 1
ATOM 595 O O . LEU A 1 80 ? -1.735 4.989 -0.552 1.00 84.06 80 LEU A O 1
ATOM 599 N N . PRO A 1 81 ? 0.413 5.321 0.038 1.00 84.94 81 PRO A N 1
ATOM 600 C CA . PRO A 1 81 ? 0.197 6.711 0.449 1.00 84.94 81 PRO A CA 1
ATOM 601 C C . PRO A 1 81 ? -0.414 7.593 -0.644 1.00 84.94 81 PRO A C 1
ATOM 603 O O . PRO A 1 81 ? -1.239 8.458 -0.357 1.00 84.94 81 PRO A O 1
ATOM 606 N N . PHE A 1 82 ? -0.078 7.340 -1.912 1.00 86.50 82 PHE A N 1
ATOM 607 C CA . PHE A 1 82 ? -0.639 8.074 -3.047 1.00 86.50 82 PHE A CA 1
ATOM 608 C C . PHE A 1 82 ? -2.130 7.763 -3.271 1.00 86.50 82 PHE A C 1
ATOM 610 O O . PHE A 1 82 ? -2.894 8.597 -3.768 1.00 86.50 82 PHE A O 1
ATOM 617 N N . HIS A 1 83 ? -2.576 6.569 -2.877 1.00 85.38 83 HIS A N 1
ATOM 618 C CA . HIS A 1 83 ? -3.967 6.142 -2.999 1.00 85.38 83 HIS A CA 1
ATOM 619 C C . HIS A 1 83 ? -4.854 6.570 -1.820 1.00 85.38 83 HIS A C 1
ATOM 621 O O . HIS A 1 83 ? -6.080 6.548 -1.971 1.00 85.38 83 HIS A O 1
ATOM 627 N N . MET A 1 84 ? -4.280 7.024 -0.698 1.00 86.00 84 MET A N 1
ATOM 628 C CA . MET A 1 84 ? -5.016 7.354 0.534 1.00 86.00 84 MET A CA 1
ATOM 629 C C . MET A 1 84 ? -6.221 8.287 0.322 1.00 86.00 84 MET A C 1
ATOM 631 O O . MET A 1 84 ? -7.319 7.912 0.737 1.00 86.00 84 MET A O 1
ATOM 635 N N . PRO A 1 85 ? -6.129 9.416 -0.417 1.00 87.00 85 PRO A N 1
ATOM 636 C CA . PRO A 1 85 ? -7.295 10.284 -0.617 1.00 87.00 85 PRO A CA 1
ATOM 637 C C . PRO A 1 85 ? -8.462 9.585 -1.335 1.00 87.00 85 PRO A C 1
ATOM 639 O O . PRO A 1 85 ? -9.636 9.866 -1.081 1.00 87.00 85 PRO A O 1
ATOM 642 N N . ARG A 1 86 ? -8.156 8.651 -2.246 1.00 86.31 86 ARG A N 1
ATOM 643 C CA . ARG A 1 86 ? -9.169 7.871 -2.976 1.00 86.31 86 ARG A CA 1
ATOM 644 C C . ARG A 1 86 ? -9.781 6.796 -2.089 1.00 86.31 86 ARG A C 1
ATOM 646 O O . ARG A 1 86 ? -10.989 6.562 -2.167 1.00 86.31 86 ARG A O 1
ATOM 653 N N . LEU A 1 87 ? -8.959 6.167 -1.257 1.00 85.38 87 LEU A N 1
ATOM 654 C CA . LEU A 1 87 ? -9.396 5.173 -0.290 1.00 85.38 87 LEU A CA 1
ATOM 655 C C . LEU A 1 87 ? -10.350 5.797 0.738 1.00 85.38 87 LEU A C 1
ATOM 657 O O . LEU A 1 87 ? -11.444 5.272 0.938 1.00 85.38 87 LEU A O 1
ATOM 661 N N . ASP A 1 88 ? -10.001 6.959 1.291 1.00 84.56 88 ASP A N 1
ATOM 662 C CA . ASP A 1 88 ? -10.832 7.687 2.255 1.00 84.56 88 ASP A CA 1
ATOM 663 C C . ASP A 1 88 ? -12.168 8.106 1.652 1.00 84.56 88 ASP A C 1
ATOM 665 O O . ASP A 1 88 ? -13.230 7.886 2.243 1.00 84.56 88 ASP A O 1
ATOM 669 N N . ARG A 1 89 ? -12.147 8.659 0.432 1.00 80.88 89 ARG A N 1
ATOM 670 C CA . ARG A 1 89 ? -13.377 9.002 -0.289 1.00 80.88 89 ARG A CA 1
ATOM 671 C C . ARG A 1 89 ? -14.264 7.773 -0.485 1.00 80.88 89 ARG A C 1
ATOM 673 O O . ARG A 1 89 ? -15.480 7.869 -0.317 1.00 80.88 89 ARG A O 1
ATOM 680 N N . ARG A 1 90 ? -13.676 6.622 -0.829 1.00 77.44 90 ARG A N 1
ATOM 681 C CA . ARG A 1 90 ? -14.430 5.381 -1.029 1.00 77.44 90 ARG A CA 1
ATOM 682 C C . ARG A 1 90 ? -14.990 4.830 0.276 1.00 77.44 90 ARG A C 1
ATOM 684 O O . ARG A 1 90 ? -16.161 4.474 0.278 1.00 77.44 90 ARG A O 1
ATOM 691 N N . ARG A 1 91 ? -14.217 4.829 1.367 1.00 75.31 91 ARG A N 1
ATOM 692 C CA . ARG A 1 91 ? -14.691 4.432 2.704 1.00 75.31 91 ARG A CA 1
ATOM 693 C C . ARG A 1 91 ? -15.836 5.321 3.194 1.00 75.31 91 ARG A C 1
ATOM 695 O O . ARG A 1 91 ? -16.792 4.813 3.761 1.00 75.31 91 ARG A O 1
ATOM 702 N N . ARG A 1 92 ? -15.797 6.630 2.922 1.00 73.50 92 ARG A N 1
ATOM 703 C CA . ARG A 1 92 ? -16.906 7.547 3.252 1.00 73.50 92 ARG A CA 1
ATOM 704 C C . ARG A 1 92 ? -18.155 7.297 2.405 1.00 73.50 92 ARG A C 1
ATOM 706 O O . ARG A 1 92 ? -19.259 7.323 2.933 1.00 73.50 92 ARG A O 1
ATOM 713 N N . ALA A 1 93 ? -17.990 7.056 1.104 1.00 70.00 93 ALA A N 1
ATOM 714 C CA . ALA A 1 93 ? -19.110 6.797 0.194 1.00 70.00 93 ALA A CA 1
ATOM 715 C C . ALA A 1 93 ? -19.726 5.400 0.382 1.00 70.00 93 ALA A C 1
ATOM 717 O O . ALA A 1 93 ? -20.911 5.194 0.127 1.00 70.00 93 ALA A O 1
ATOM 718 N N . ARG A 1 94 ? -18.906 4.426 0.781 1.00 67.19 94 ARG A N 1
ATOM 719 C CA . ARG A 1 94 ? -19.276 3.044 1.070 1.00 67.19 94 ARG A CA 1
ATOM 720 C C . ARG A 1 94 ? -18.442 2.582 2.262 1.00 67.19 94 ARG A C 1
ATOM 722 O O . ARG A 1 94 ? -17.314 2.130 2.045 1.00 67.19 94 ARG A O 1
ATOM 729 N N . PRO A 1 95 ? -18.975 2.683 3.489 1.00 64.31 95 PRO A N 1
ATOM 730 C CA . PRO A 1 95 ? -18.326 2.085 4.644 1.00 64.31 95 PRO A CA 1
ATOM 731 C C . PRO A 1 95 ? -18.014 0.624 4.312 1.00 64.31 95 PRO A C 1
ATOM 733 O O . PRO A 1 95 ? -18.876 -0.072 3.758 1.00 64.31 95 PRO A O 1
ATOM 736 N N . CYS A 1 96 ? -16.784 0.169 4.583 1.00 61.62 96 CYS A N 1
ATOM 737 C CA . CYS A 1 96 ? -16.528 -1.269 4.600 1.00 61.62 96 CYS A CA 1
ATOM 738 C C . CYS A 1 96 ? -17.588 -1.887 5.519 1.00 61.62 96 CYS A C 1
ATOM 740 O O . CYS A 1 96 ? -17.960 -1.291 6.535 1.00 61.62 96 CYS A O 1
ATOM 742 N N . ARG A 1 97 ? -18.205 -2.992 5.086 1.00 59.31 97 ARG A N 1
ATOM 743 C CA . ARG A 1 97 ? -19.296 -3.596 5.853 1.00 59.31 97 ARG A CA 1
ATOM 744 C C . ARG A 1 97 ? -18.763 -3.866 7.255 1.00 59.31 97 ARG A C 1
ATOM 746 O O . ARG A 1 97 ? -17.813 -4.625 7.385 1.00 59.31 97 ARG A O 1
ATOM 753 N N . ARG A 1 98 ? -19.381 -3.260 8.273 1.00 56.00 98 ARG A N 1
ATOM 754 C CA . ARG A 1 98 ? -19.161 -3.641 9.670 1.00 56.00 98 ARG A CA 1
ATOM 755 C C . ARG A 1 98 ? -19.449 -5.138 9.720 1.00 56.00 98 ARG A C 1
ATOM 757 O O . ARG A 1 98 ? -20.585 -5.522 9.431 1.00 56.00 98 ARG A O 1
ATOM 764 N N . ALA A 1 99 ? -18.434 -5.965 9.952 1.00 52.22 99 ALA A N 1
ATOM 765 C CA . ALA A 1 99 ? -18.626 -7.394 10.115 1.00 52.22 99 ALA A CA 1
ATOM 766 C C . ALA A 1 99 ? -19.551 -7.587 11.325 1.00 52.22 99 ALA A C 1
ATOM 768 O O . ALA A 1 99 ? -19.163 -7.439 12.479 1.00 52.22 99 ALA A O 1
ATOM 769 N N . GLY A 1 100 ? -20.838 -7.772 11.048 1.00 48.56 100 GLY A N 1
ATOM 770 C CA . GLY A 1 100 ? -21.816 -8.188 12.030 1.00 48.56 100 GLY A CA 1
ATOM 771 C C . GLY A 1 100 ? -21.705 -9.694 12.177 1.00 48.56 100 GLY A C 1
ATOM 772 O O . GLY A 1 100 ? -21.919 -10.403 11.197 1.00 48.56 100 GLY A O 1
ATOM 773 N N . THR A 1 101 ? -21.385 -10.124 13.398 1.00 47.81 101 THR A N 1
ATOM 774 C CA . THR A 1 101 ? -21.752 -11.412 14.009 1.00 47.81 101 THR A CA 1
ATOM 775 C C . THR A 1 101 ? -21.533 -12.662 13.154 1.00 47.81 101 THR A C 1
ATOM 777 O O . THR A 1 101 ? -22.357 -13.006 12.302 1.00 47.81 101 THR A O 1
ATOM 780 N N . ARG A 1 102 ? -20.475 -13.404 13.482 1.00 45.09 102 ARG A N 1
ATOM 781 C CA . ARG A 1 102 ? -20.505 -14.867 13.453 1.00 45.09 102 ARG A CA 1
ATOM 782 C C . ARG A 1 102 ? -20.447 -15.382 14.879 1.00 45.09 102 ARG A C 1
ATOM 784 O O . ARG A 1 102 ? -19.781 -14.703 15.691 1.00 45.09 102 ARG A O 1
#

InterPro domains:
  IPR032466 Metal-dependent hydrolase [SSF51556] (15-95)

Organism: NCBI:txid53450

pLDDT: mean 70.74, std 20.66, range [23.47, 91.06]

Radius of gyration: 16.54 Å; chains: 1; bounding box: 44×27×50 Å